Protein AF-K4L401-F1 (afdb_monomer_lite)

Sequence (152 aa):
MNEPAEIAVFLGKKGETTKFYGNGKIVVFEHDGIAWKRTREREFSLQEVHGQIGIRKKMDEIIAFLDSCKVFVGASLTDIPNHFLEKNKFSVWECDGSPDDFLDQVLFREKHSGKKNRYPRYIRKFGAGQVKIILEDKLRTLPERRKKGEED

Radius of gyration: 16.58 Å; chains: 1; bounding box: 47×54×30 Å

Structure (mmCIF, N/CA/C/O backbone):
data_AF-K4L401-F1
#
_entry.id   AF-K4L401-F1
#
loop_
_atom_site.group_PDB
_atom_site.id
_atom_site.type_symbol
_atom_site.label_atom_id
_atom_site.label_alt_id
_atom_site.label_comp_id
_atom_site.label_asym_id
_atom_site.label_entity_id
_atom_site.label_seq_id
_atom_site.pdbx_PDB_ins_code
_atom_site.Cartn_x
_atom_site.Cartn_y
_atom_site.Cartn_z
_atom_site.occupancy
_atom_site.B_iso_or_equiv
_atom_site.auth_seq_id
_atom_site.auth_comp_id
_atom_site.auth_asym_id
_atom_site.auth_atom_id
_atom_site.pdbx_PDB_model_num
ATOM 1 N N . MET A 1 1 ? -0.860 -24.721 -5.521 1.00 40.44 1 MET A N 1
ATOM 2 C CA . MET A 1 1 ? -1.467 -23.394 -5.743 1.00 40.44 1 MET A CA 1
ATOM 3 C C . MET A 1 1 ? -0.533 -22.377 -5.119 1.00 40.44 1 MET A C 1
ATOM 5 O O . MET A 1 1 ? -0.355 -22.437 -3.913 1.00 40.44 1 MET A O 1
ATOM 9 N N . ASN A 1 2 ? 0.134 -21.539 -5.916 1.00 51.97 2 ASN A N 1
ATOM 10 C CA . ASN A 1 2 ? 0.779 -20.346 -5.368 1.00 51.97 2 ASN A CA 1
ATOM 11 C C . ASN A 1 2 ? -0.333 -19.319 -5.160 1.00 51.97 2 ASN A C 1
ATOM 13 O O . ASN A 1 2 ? -1.052 -19.017 -6.107 1.00 51.97 2 ASN A O 1
ATOM 17 N N . GLU A 1 3 ? -0.508 -18.832 -3.938 1.00 60.28 3 GLU A N 1
ATOM 18 C CA . GLU A 1 3 ? -1.390 -17.695 -3.686 1.00 60.28 3 GLU A CA 1
ATOM 19 C C . GLU A 1 3 ? -0.804 -16.455 -4.392 1.00 60.28 3 GLU A C 1
ATOM 21 O O . GLU A 1 3 ? 0.412 -16.228 -4.286 1.00 60.28 3 GLU A O 1
ATOM 26 N N . PRO A 1 4 ? -1.614 -15.688 -5.151 1.00 67.00 4 PRO A N 1
ATOM 27 C CA . PRO A 1 4 ? -1.149 -14.454 -5.769 1.00 67.00 4 PRO A CA 1
ATOM 28 C C . PRO A 1 4 ? -0.688 -13.502 -4.668 1.00 67.00 4 PRO A C 1
ATOM 30 O O . PRO A 1 4 ? -1.358 -13.330 -3.648 1.00 67.00 4 PRO A O 1
ATOM 33 N N . ALA A 1 5 ? 0.495 -12.920 -4.844 1.00 86.44 5 ALA A N 1
ATOM 34 C CA . ALA A 1 5 ? 1.021 -11.987 -3.862 1.00 86.44 5 ALA A CA 1
ATOM 35 C C . ALA A 1 5 ? 0.626 -10.566 -4.247 1.00 86.44 5 ALA A C 1
ATOM 37 O O . ALA A 1 5 ? 1.033 -10.072 -5.298 1.00 86.44 5 ALA A O 1
ATOM 38 N N . GLU A 1 6 ? -0.143 -9.914 -3.382 1.00 91.81 6 GLU A N 1
ATOM 39 C CA . GLU A 1 6 ? -0.574 -8.533 -3.565 1.00 91.81 6 GLU A CA 1
ATOM 40 C C . GLU A 1 6 ? 0.249 -7.592 -2.681 1.00 91.81 6 GLU A C 1
ATOM 42 O O . GLU A 1 6 ? 0.431 -7.829 -1.483 1.00 91.81 6 GLU A O 1
ATOM 47 N N . ILE A 1 7 ? 0.733 -6.501 -3.275 1.00 92.44 7 ILE A N 1
ATOM 48 C CA . ILE A 1 7 ? 1.429 -5.422 -2.576 1.00 92.44 7 ILE A CA 1
ATOM 49 C C . ILE A 1 7 ? 0.804 -4.093 -2.977 1.00 92.44 7 ILE A C 1
ATOM 51 O O . ILE A 1 7 ? 0.808 -3.708 -4.145 1.00 92.44 7 ILE A O 1
ATOM 55 N N . ALA A 1 8 ? 0.293 -3.360 -1.995 1.00 92.38 8 ALA A N 1
ATOM 56 C CA . ALA A 1 8 ? -0.198 -2.010 -2.200 1.00 92.38 8 ALA A CA 1
ATOM 57 C C . ALA A 1 8 ? 0.918 -0.987 -2.026 1.00 92.38 8 ALA A C 1
ATOM 59 O O . ALA A 1 8 ? 1.658 -1.035 -1.049 1.00 92.38 8 ALA A O 1
ATOM 60 N N . VAL A 1 9 ? 1.011 -0.031 -2.945 1.00 91.75 9 VAL A N 1
ATOM 61 C CA . VAL A 1 9 ? 2.035 1.015 -2.937 1.00 91.75 9 VAL A CA 1
ATOM 62 C C . VAL A 1 9 ? 1.378 2.384 -3.049 1.00 91.75 9 VAL A C 1
ATOM 64 O O . VAL A 1 9 ? 0.568 2.617 -3.945 1.00 91.75 9 VAL A O 1
ATOM 67 N N . PHE A 1 10 ? 1.750 3.313 -2.170 1.00 90.56 10 PHE A N 1
ATOM 68 C CA . PHE A 1 10 ? 1.324 4.705 -2.257 1.00 90.56 10 PHE A CA 1
ATOM 69 C C . PHE A 1 10 ? 2.259 5.517 -3.158 1.00 90.56 10 PHE A C 1
ATOM 71 O O . PHE A 1 10 ? 3.395 5.823 -2.788 1.00 90.56 10 PHE A O 1
ATOM 78 N N . LEU A 1 11 ? 1.762 5.881 -4.339 1.00 90.25 11 LEU A N 1
ATOM 79 C CA . LEU A 1 11 ? 2.494 6.597 -5.378 1.00 90.25 11 LEU A CA 1
ATOM 80 C C . LEU A 1 11 ? 2.016 8.045 -5.493 1.00 90.25 11 LEU A C 1
ATOM 82 O O . LEU A 1 11 ? 0.820 8.324 -5.501 1.00 90.25 11 LEU A O 1
ATOM 86 N N . GLY A 1 12 ? 2.953 8.975 -5.637 1.00 87.94 12 GLY A N 1
ATOM 87 C CA . GLY A 1 12 ? 2.666 10.361 -5.989 1.00 87.94 12 GLY A CA 1
ATOM 88 C C . GLY A 1 12 ? 2.392 10.541 -7.484 1.00 87.94 12 GLY A C 1
ATOM 89 O O . GLY A 1 12 ? 2.404 9.596 -8.274 1.00 87.94 12 GLY A O 1
ATOM 90 N N . LYS A 1 13 ? 2.211 11.798 -7.905 1.00 81.69 13 LYS A N 1
ATOM 91 C CA . LYS A 1 13 ? 1.897 12.160 -9.304 1.00 81.69 13 LYS A CA 1
ATOM 92 C C . LYS A 1 13 ? 2.924 11.681 -10.338 1.00 81.69 13 LYS A C 1
ATOM 94 O O . LYS A 1 13 ? 2.574 11.499 -11.496 1.00 81.69 13 LYS A O 1
ATOM 99 N N . LYS A 1 14 ? 4.178 11.482 -9.930 1.00 81.56 14 LYS A N 1
ATOM 100 C CA . LYS A 1 14 ? 5.267 11.020 -10.802 1.00 81.56 14 LYS A CA 1
ATOM 101 C C . LYS A 1 14 ? 5.366 9.492 -10.919 1.00 81.56 14 LYS A C 1
ATOM 103 O O . LYS A 1 14 ? 6.233 8.998 -11.626 1.00 81.56 14 LYS A O 1
ATOM 108 N N . GLY A 1 15 ? 4.496 8.738 -10.239 1.00 82.75 15 GLY A N 1
ATOM 109 C CA . GLY A 1 15 ? 4.561 7.271 -10.220 1.00 82.75 15 GLY A CA 1
ATOM 110 C C . GLY A 1 15 ? 5.657 6.699 -9.312 1.00 82.75 15 GLY A C 1
ATOM 111 O O . GLY A 1 15 ? 5.889 5.495 -9.329 1.00 82.75 15 GLY A O 1
ATOM 112 N N . GLU A 1 16 ? 6.296 7.549 -8.512 1.00 85.81 16 GLU A N 1
ATOM 113 C CA . GLU A 1 16 ? 7.235 7.194 -7.445 1.00 85.81 16 GLU A CA 1
ATOM 114 C C . GLU A 1 16 ? 6.540 7.277 -6.080 1.00 85.81 16 GLU A C 1
ATOM 116 O O . GLU A 1 16 ? 5.552 8.002 -5.914 1.00 85.81 16 GLU A O 1
ATO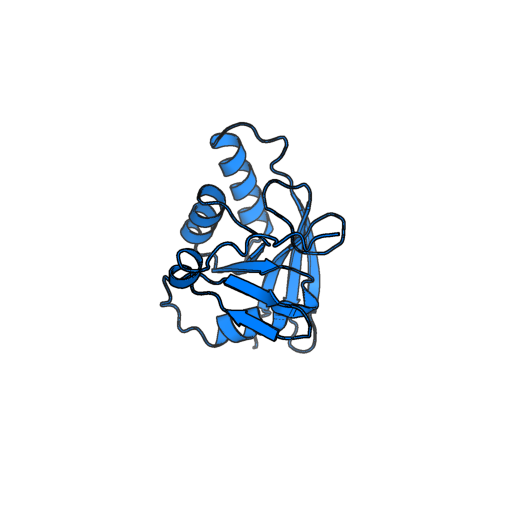M 121 N N . THR A 1 17 ? 7.039 6.538 -5.094 1.00 84.50 17 THR A N 1
ATOM 122 C CA . THR A 1 17 ? 6.534 6.593 -3.721 1.00 84.50 17 THR A CA 1
ATOM 123 C C . THR A 1 17 ? 6.621 8.010 -3.176 1.00 84.50 17 THR A C 1
ATOM 125 O O . THR A 1 17 ? 7.627 8.694 -3.353 1.00 84.50 17 THR A O 1
ATOM 128 N N . THR A 1 18 ? 5.584 8.456 -2.473 1.00 81.06 18 THR A N 1
ATOM 129 C CA . THR A 1 18 ? 5.563 9.804 -1.897 1.00 81.06 18 THR A CA 1
ATOM 130 C C . THR A 1 18 ? 5.172 9.796 -0.424 1.00 81.06 18 THR A C 1
ATOM 132 O O . THR A 1 18 ? 4.794 8.767 0.142 1.00 81.06 18 THR A O 1
ATOM 135 N N . LYS A 1 19 ? 5.308 10.957 0.222 1.00 74.94 19 LYS A N 1
ATOM 136 C CA . LYS A 1 19 ? 4.942 11.157 1.629 1.00 74.94 19 LYS A CA 1
ATOM 137 C C . LYS A 1 19 ? 3.435 11.008 1.801 1.00 74.94 19 LYS A C 1
ATOM 139 O O . LYS A 1 19 ? 2.686 11.567 1.007 1.00 74.94 19 LYS A O 1
ATOM 144 N N . PHE A 1 20 ? 2.991 10.361 2.877 1.00 72.00 20 PHE A N 1
ATOM 145 C CA . PHE A 1 20 ? 1.578 10.009 3.082 1.00 72.00 20 PHE A CA 1
ATOM 146 C C . PHE A 1 20 ? 0.595 11.199 3.157 1.00 72.00 20 PHE A C 1
ATOM 148 O O . PHE A 1 20 ? -0.581 11.045 2.849 1.00 72.00 20 PHE A O 1
ATOM 155 N N . TYR A 1 21 ? 1.067 12.400 3.518 1.00 71.06 21 TYR A N 1
ATOM 156 C CA . TYR A 1 21 ? 0.267 13.641 3.491 1.00 71.06 21 TYR A CA 1
ATOM 157 C C . TYR A 1 21 ? 0.242 14.345 2.125 1.00 71.06 21 TYR A C 1
ATOM 159 O O . TYR A 1 21 ? -0.340 15.419 1.990 1.00 71.06 21 TYR A O 1
ATOM 167 N N . GLY A 1 22 ? 0.910 13.790 1.116 1.00 70.19 22 GLY A N 1
ATOM 168 C CA . GLY A 1 22 ? 0.830 14.279 -0.254 1.00 70.19 22 GLY A CA 1
ATOM 169 C C . GLY A 1 22 ? -0.443 13.812 -0.958 1.00 70.19 22 GLY A C 1
ATOM 170 O O . GLY A 1 22 ? -1.132 12.899 -0.505 1.00 70.19 22 GLY A O 1
ATOM 171 N N . ASN A 1 23 ? -0.724 14.409 -2.115 1.00 81.12 23 ASN A N 1
ATOM 172 C CA . ASN A 1 23 ? -1.691 13.844 -3.050 1.00 81.12 23 ASN A CA 1
ATOM 173 C C . ASN A 1 23 ? -1.030 12.721 -3.839 1.00 81.12 23 ASN A C 1
ATOM 175 O O . ASN A 1 23 ? 0.026 12.912 -4.456 1.00 81.12 23 ASN A O 1
ATOM 179 N N . GLY A 1 24 ? -1.693 11.576 -3.865 1.00 87.31 24 GLY A N 1
ATOM 180 C CA . GLY A 1 24 ? -1.226 10.423 -4.600 1.00 87.31 24 GLY A CA 1
ATOM 181 C C . GLY A 1 24 ? -2.350 9.454 -4.902 1.00 87.31 24 GLY A C 1
ATOM 182 O O . GLY A 1 24 ? -3.537 9.777 -4.869 1.00 87.31 24 GLY A O 1
ATOM 183 N N . LYS A 1 25 ? -1.948 8.235 -5.207 1.00 91.44 25 LYS A N 1
ATOM 184 C CA . LYS A 1 25 ? -2.834 7.109 -5.419 1.00 91.44 25 LYS A CA 1
ATOM 185 C C . LYS A 1 25 ? -2.209 5.863 -4.836 1.00 91.44 25 LYS A C 1
ATOM 187 O O . LYS A 1 25 ? -0.993 5.693 -4.845 1.00 91.44 25 LYS A O 1
ATOM 192 N N . ILE A 1 26 ? -3.054 4.993 -4.324 1.00 91.44 26 ILE A N 1
ATOM 193 C CA . ILE A 1 26 ? -2.664 3.667 -3.884 1.00 91.44 26 ILE A CA 1
ATOM 194 C C . ILE A 1 26 ? -2.849 2.748 -5.078 1.00 91.44 26 ILE A C 1
ATOM 196 O O . ILE A 1 26 ? -3.935 2.686 -5.646 1.00 91.44 26 ILE A O 1
ATOM 200 N N . VAL A 1 27 ? -1.782 2.064 -5.467 1.00 93.38 27 VAL A N 1
ATOM 201 C CA . VAL A 1 27 ? -1.778 1.101 -6.567 1.00 93.38 27 VAL A CA 1
ATOM 202 C C . VAL A 1 27 ? -1.459 -0.268 -5.990 1.00 93.38 27 VAL A C 1
ATOM 204 O O . VAL A 1 27 ? -0.447 -0.433 -5.314 1.00 93.38 27 VAL A O 1
ATOM 207 N N . VAL A 1 28 ? -2.329 -1.239 -6.240 1.00 93.38 28 VAL A N 1
ATOM 208 C CA . VAL A 1 28 ? -2.130 -2.641 -5.881 1.00 93.38 28 VAL A CA 1
ATOM 209 C C . VAL A 1 28 ? -1.442 -3.335 -7.044 1.00 93.38 28 VAL A C 1
ATOM 211 O O . VAL A 1 28 ? -1.928 -3.324 -8.180 1.00 93.38 28 VAL A O 1
ATOM 214 N N . PHE A 1 29 ? -0.290 -3.913 -6.738 1.00 93.00 29 PHE A N 1
ATOM 215 C CA . PHE A 1 29 ? 0.480 -4.745 -7.636 1.00 93.00 29 PHE A CA 1
ATOM 216 C C . PHE A 1 29 ? 0.275 -6.203 -7.249 1.00 93.00 29 PHE A C 1
ATOM 218 O O . PHE A 1 29 ? 0.468 -6.571 -6.093 1.00 93.00 29 PHE A O 1
ATOM 225 N N . GLU A 1 30 ? -0.090 -7.027 -8.217 1.00 91.88 30 GLU A N 1
ATOM 226 C CA . GLU A 1 30 ? -0.218 -8.469 -8.066 1.00 91.88 30 GLU A CA 1
ATOM 227 C C . GLU A 1 30 ? 0.943 -9.157 -8.778 1.00 91.88 30 GLU A C 1
ATOM 229 O O . GLU A 1 30 ? 1.284 -8.814 -9.916 1.00 91.88 30 GLU A O 1
ATOM 234 N N . HIS A 1 31 ? 1.563 -10.119 -8.101 1.00 89.81 31 HIS A N 1
ATOM 235 C CA . HIS A 1 31 ? 2.593 -10.966 -8.677 1.00 89.81 31 HIS A CA 1
ATOM 236 C C . HIS A 1 31 ? 2.011 -12.328 -9.052 1.00 89.81 31 HIS A C 1
ATOM 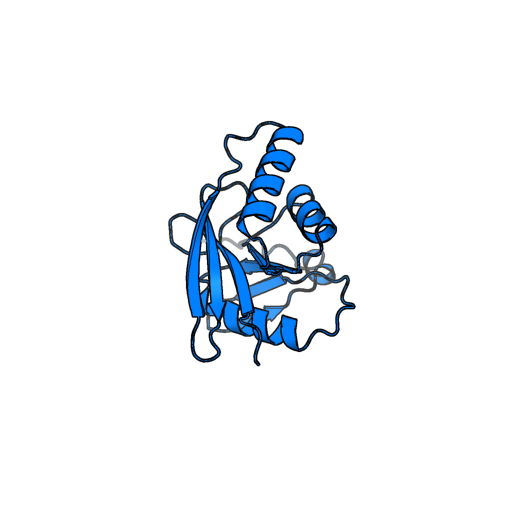238 O O . HIS A 1 31 ? 1.786 -13.180 -8.191 1.00 89.81 31 HIS A O 1
ATOM 244 N N . ASP A 1 32 ? 1.864 -12.555 -10.355 1.00 84.62 32 ASP A N 1
ATOM 245 C CA . ASP A 1 32 ? 1.352 -13.808 -10.937 1.00 84.62 32 ASP A CA 1
ATOM 246 C C . ASP A 1 32 ? 2.414 -14.935 -10.971 1.00 84.62 32 ASP A C 1
ATOM 248 O O . ASP A 1 32 ? 2.207 -16.020 -11.499 1.00 84.62 32 ASP A O 1
ATOM 252 N N . GLY A 1 33 ? 3.604 -14.685 -10.415 1.00 80.19 33 GLY A N 1
ATOM 253 C CA . GLY A 1 33 ? 4.727 -15.632 -10.407 1.00 80.19 33 GLY A CA 1
ATOM 254 C C . GLY A 1 33 ? 5.793 -15.346 -11.465 1.00 80.19 33 GLY A C 1
ATOM 255 O O . GLY A 1 33 ? 6.902 -15.852 -11.333 1.00 80.19 33 GLY A O 1
ATOM 256 N N . ILE A 1 34 ? 5.484 -14.502 -12.453 1.00 84.69 34 ILE A N 1
ATOM 257 C CA . ILE A 1 34 ? 6.402 -14.122 -13.540 1.00 84.69 34 ILE A CA 1
ATOM 258 C C . ILE A 1 34 ? 6.729 -12.625 -13.503 1.00 84.69 34 ILE A C 1
ATOM 260 O O . ILE A 1 34 ? 7.880 -12.240 -13.682 1.00 84.69 34 ILE A O 1
ATOM 264 N N . ALA A 1 35 ? 5.718 -11.778 -13.308 1.00 87.12 35 ALA A N 1
ATOM 265 C CA . ALA A 1 35 ? 5.869 -10.330 -13.322 1.00 87.12 35 ALA A CA 1
ATOM 266 C C . ALA A 1 35 ? 4.825 -9.658 -12.428 1.00 87.12 35 ALA A C 1
ATOM 268 O O . ALA A 1 35 ? 3.749 -10.211 -12.178 1.00 87.12 35 ALA A O 1
ATOM 269 N N . TRP A 1 36 ? 5.137 -8.435 -12.003 1.00 91.12 36 TRP A N 1
ATOM 270 C CA . TRP A 1 36 ? 4.206 -7.554 -11.310 1.00 91.12 36 TRP A CA 1
ATOM 271 C C . TRP A 1 36 ? 3.244 -6.896 -12.297 1.00 91.12 36 TRP A C 1
ATOM 273 O O . TRP A 1 36 ? 3.662 -6.317 -13.301 1.00 91.12 36 TRP A O 1
ATOM 283 N N . LYS A 1 37 ? 1.948 -6.942 -11.994 1.00 91.75 37 LYS A N 1
ATOM 284 C CA . LYS A 1 37 ? 0.899 -6.256 -12.757 1.00 91.75 37 LYS A CA 1
ATOM 285 C C . LYS A 1 37 ? 0.107 -5.344 -11.838 1.00 91.75 37 LYS A C 1
ATOM 287 O O . LYS A 1 37 ? -0.168 -5.692 -10.697 1.00 91.75 37 LYS A O 1
ATOM 292 N N . ARG A 1 38 ? -0.285 -4.173 -12.336 1.00 92.62 38 ARG A N 1
ATOM 293 C CA . ARG A 1 38 ? -1.202 -3.280 -11.617 1.00 92.62 38 ARG A CA 1
ATOM 294 C C . ARG A 1 38 ? -2.614 -3.824 -11.778 1.00 92.62 38 ARG A C 1
ATOM 296 O O . ARG A 1 38 ? -3.104 -3.886 -12.901 1.00 92.62 38 ARG A O 1
ATOM 303 N N . THR A 1 39 ? -3.242 -4.223 -10.681 1.00 91.56 39 THR A N 1
ATOM 304 C CA . THR A 1 39 ? -4.592 -4.809 -10.702 1.00 91.56 39 THR A CA 1
ATOM 305 C C . THR A 1 39 ? -5.648 -3.836 -10.211 1.00 91.56 39 THR A C 1
ATOM 307 O O . THR A 1 39 ? -6.773 -3.853 -10.707 1.00 91.56 39 THR A O 1
ATOM 310 N N . ARG A 1 40 ? -5.304 -2.967 -9.255 1.00 91.62 40 ARG A N 1
ATOM 311 C CA . ARG A 1 40 ? -6.230 -1.981 -8.684 1.00 91.62 40 ARG A CA 1
ATOM 312 C C . ARG A 1 40 ? -5.508 -0.669 -8.441 1.00 91.62 40 ARG A C 1
ATOM 314 O O . ARG A 1 40 ? -4.353 -0.662 -8.025 1.00 91.62 40 ARG A O 1
ATOM 321 N N . GLU A 1 41 ? -6.192 0.447 -8.633 1.00 92.94 41 GLU A N 1
ATOM 322 C CA . GLU A 1 41 ? -5.695 1.747 -8.197 1.00 92.94 41 GLU A CA 1
ATOM 323 C C . GLU A 1 41 ? -6.820 2.614 -7.644 1.00 92.94 41 GLU A C 1
ATOM 325 O O . GLU A 1 41 ? -7.967 2.515 -8.076 1.00 92.94 41 GLU A O 1
ATOM 330 N N . ARG A 1 42 ? -6.490 3.445 -6.656 1.00 90.81 42 ARG A N 1
ATOM 331 C CA . ARG A 1 42 ? -7.427 4.377 -6.034 1.00 90.81 42 ARG A CA 1
ATOM 332 C C . ARG A 1 42 ? -6.722 5.661 -5.648 1.00 90.81 42 ARG A C 1
ATOM 334 O O . ARG A 1 42 ? -5.677 5.632 -5.001 1.00 90.81 42 ARG A O 1
ATOM 341 N N . GLU A 1 43 ? -7.304 6.792 -6.018 1.00 89.00 43 GLU A N 1
ATOM 342 C CA . GLU A 1 43 ? -6.810 8.096 -5.586 1.00 89.00 43 GLU A CA 1
ATOM 343 C C . GLU A 1 43 ? -6.942 8.246 -4.069 1.00 89.00 43 GLU A C 1
ATOM 345 O O . GLU A 1 43 ? -7.961 7.890 -3.469 1.00 89.00 43 GLU A O 1
ATOM 350 N N . PHE A 1 44 ? -5.887 8.760 -3.441 1.00 84.69 44 PHE A N 1
ATOM 351 C CA . PHE A 1 44 ? -5.833 8.950 -2.001 1.00 84.69 44 PHE A CA 1
ATOM 352 C C . PHE A 1 44 ? -5.090 10.238 -1.660 1.00 84.69 44 PHE A C 1
ATOM 354 O O . PHE A 1 44 ? -3.966 10.481 -2.103 1.00 84.69 44 PHE A O 1
ATOM 361 N N . SER A 1 45 ? -5.726 11.062 -0.835 1.00 82.44 45 SER A N 1
ATOM 362 C CA . SER A 1 45 ? -5.117 12.253 -0.263 1.00 82.44 45 SER A CA 1
ATOM 363 C C . SER A 1 45 ? -5.594 12.449 1.167 1.00 82.44 45 SER A C 1
ATOM 365 O O . SER A 1 45 ? -6.770 12.249 1.485 1.00 82.44 45 SER A O 1
ATOM 367 N N . LEU A 1 46 ? -4.657 12.868 2.015 1.00 76.38 46 LEU A N 1
ATOM 368 C CA . LEU A 1 46 ? -4.924 13.353 3.363 1.00 76.38 46 LEU A CA 1
ATOM 369 C C . LEU A 1 46 ? -4.842 14.881 3.476 1.00 76.38 46 LEU A C 1
ATOM 371 O O . LEU A 1 46 ? -5.009 15.397 4.577 1.00 76.38 46 LEU A O 1
ATOM 375 N N . GLN A 1 47 ? -4.594 15.616 2.382 1.00 72.69 47 GLN A N 1
ATOM 376 C CA . GLN A 1 47 ? -4.443 17.077 2.447 1.00 72.69 47 GLN A CA 1
ATOM 377 C C . GLN A 1 47 ? -5.711 17.786 2.921 1.00 72.69 47 GLN A C 1
ATOM 379 O O . GLN A 1 47 ? -5.634 18.725 3.705 1.00 72.69 47 GLN A O 1
ATOM 384 N N . GLU A 1 48 ? -6.872 17.315 2.479 1.00 67.88 48 GLU A N 1
ATOM 385 C CA . GLU A 1 48 ? -8.172 17.925 2.793 1.00 67.88 48 GLU A CA 1
ATOM 386 C C . GLU A 1 48 ? -8.790 17.351 4.080 1.00 67.88 48 GLU A C 1
ATOM 388 O O . GLU A 1 48 ? -9.927 17.644 4.450 1.00 67.88 48 GLU A O 1
ATOM 393 N N . VAL A 1 49 ? -8.048 16.488 4.775 1.00 74.75 49 VAL A N 1
ATOM 394 C CA . VAL A 1 49 ? -8.548 15.718 5.906 1.00 74.75 49 VAL A CA 1
ATOM 395 C C .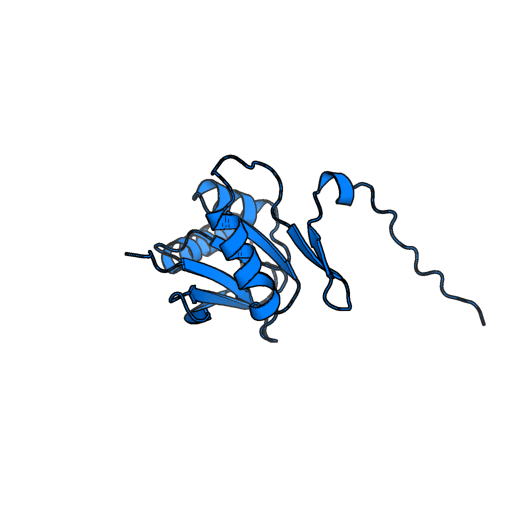 VAL A 1 49 ? -8.133 16.398 7.201 1.00 74.75 49 VAL A C 1
ATOM 397 O O . VAL A 1 49 ? -7.006 16.261 7.676 1.00 74.75 49 VAL A O 1
ATOM 400 N N . HIS A 1 50 ? -9.076 17.109 7.811 1.00 68.44 50 HIS A N 1
ATOM 401 C CA . HIS A 1 50 ? -8.847 17.779 9.084 1.00 68.44 50 HIS A CA 1
ATOM 402 C C . HIS A 1 50 ? -9.156 16.861 10.276 1.00 68.44 50 HIS A C 1
ATOM 404 O O . HIS A 1 50 ? -10.245 16.297 10.405 1.00 68.44 50 HIS A O 1
ATOM 410 N N . GLY A 1 51 ? -8.186 16.748 11.186 1.00 71.19 51 GLY A N 1
ATOM 411 C CA . GLY A 1 51 ? -8.336 16.050 12.462 1.00 71.19 51 GLY A CA 1
ATOM 412 C C . GLY A 1 51 ? -8.248 14.520 12.388 1.00 71.19 51 GLY A C 1
ATOM 413 O O . GLY A 1 51 ? -8.337 13.886 11.337 1.00 71.19 51 GLY A O 1
ATOM 414 N N . GLN A 1 52 ? -8.082 13.899 13.558 1.00 71.50 52 GLN A N 1
ATOM 415 C CA . GLN A 1 52 ? -7.839 12.454 13.673 1.00 71.50 52 GLN A CA 1
ATOM 416 C C . GLN A 1 52 ? -9.017 11.593 13.188 1.00 71.50 52 GLN A C 1
ATOM 418 O O . GLN A 1 52 ? -8.812 10.474 12.723 1.00 71.50 52 GLN A O 1
ATOM 423 N N . ILE A 1 53 ? -10.249 12.102 13.284 1.00 80.12 53 ILE A N 1
ATOM 424 C CA . ILE A 1 53 ? -11.459 11.383 12.854 1.00 80.12 53 ILE A CA 1
ATOM 425 C C . ILE A 1 53 ? -11.474 11.227 11.331 1.00 80.12 53 ILE A C 1
ATOM 427 O O . ILE A 1 53 ? -11.759 10.139 10.830 1.00 80.12 53 ILE A O 1
ATOM 431 N N . GLY A 1 54 ? -11.124 12.288 10.599 1.00 82.81 54 GLY A N 1
ATOM 432 C CA . GLY A 1 54 ? -11.039 12.246 9.143 1.00 82.81 54 GLY A CA 1
ATOM 433 C C . GLY A 1 54 ? -9.974 11.257 8.670 1.00 82.81 54 GLY A C 1
ATOM 434 O O . GLY A 1 54 ? -10.238 10.457 7.775 1.00 82.81 54 GLY A O 1
ATOM 435 N N . ILE A 1 55 ? -8.809 11.248 9.332 1.00 81.75 55 ILE A N 1
ATOM 436 C CA . ILE A 1 55 ? -7.721 10.312 9.015 1.00 81.75 55 ILE A CA 1
ATOM 437 C C . ILE A 1 55 ? -8.203 8.873 9.203 1.00 81.75 55 ILE A C 1
ATOM 439 O O . ILE A 1 55 ? -8.048 8.058 8.302 1.00 81.75 55 ILE A O 1
ATOM 443 N N . ARG A 1 56 ? -8.852 8.558 10.332 1.00 82.19 56 ARG A N 1
ATOM 444 C CA . ARG A 1 56 ? -9.379 7.208 10.594 1.00 82.19 56 ARG A CA 1
ATOM 445 C C . ARG A 1 56 ? -10.399 6.764 9.546 1.00 82.19 56 ARG A C 1
ATOM 447 O O . ARG A 1 56 ? -10.297 5.638 9.078 1.00 82.19 56 ARG A O 1
ATOM 454 N N . LYS A 1 57 ? -11.331 7.639 9.144 1.00 85.69 57 LYS A N 1
ATOM 455 C CA . LYS A 1 57 ? -12.288 7.334 8.064 1.00 85.69 57 LYS A CA 1
ATOM 456 C C . LYS A 1 57 ? -11.573 7.023 6.754 1.00 85.69 57 LYS A C 1
ATOM 458 O O . LYS A 1 57 ? -11.880 6.027 6.114 1.00 85.69 57 LYS A O 1
ATOM 463 N N . LYS A 1 58 ? -10.589 7.842 6.383 1.00 86.06 58 LYS A N 1
ATOM 464 C CA . LYS A 1 58 ? -9.797 7.624 5.171 1.00 86.06 58 LYS A CA 1
ATOM 465 C C . LYS A 1 58 ? -9.016 6.318 5.216 1.00 86.06 58 LYS A C 1
ATOM 467 O O . LYS A 1 58 ? -8.957 5.621 4.212 1.00 86.06 58 LYS A O 1
ATOM 472 N N . MET A 1 59 ? -8.463 5.961 6.370 1.00 85.69 59 MET A N 1
ATOM 473 C CA . MET A 1 59 ? -7.794 4.674 6.536 1.00 85.69 59 MET A CA 1
ATOM 474 C C . MET A 1 59 ? -8.767 3.496 6.419 1.00 85.69 59 MET A C 1
ATOM 476 O O . MET A 1 59 ? -8.413 2.497 5.805 1.00 85.69 59 MET A O 1
ATOM 480 N N . ASP A 1 60 ? -9.986 3.614 6.949 1.00 87.31 60 ASP A N 1
ATOM 481 C CA . ASP A 1 60 ? -11.032 2.592 6.811 1.00 87.31 60 ASP A CA 1
ATOM 482 C C . ASP A 1 60 ? -11.390 2.349 5.335 1.00 87.31 60 ASP A C 1
ATOM 484 O O . ASP A 1 60 ? -11.391 1.210 4.869 1.00 87.31 60 ASP A O 1
ATOM 488 N N . GLU A 1 61 ? -11.543 3.429 4.555 1.00 88.75 61 GLU A N 1
ATOM 489 C CA . GLU A 1 61 ? -11.756 3.339 3.106 1.00 88.75 61 GLU A CA 1
ATOM 490 C C . GLU A 1 61 ? -10.621 2.600 2.384 1.00 88.75 61 GLU A C 1
ATOM 492 O O . GLU A 1 61 ? -10.869 1.870 1.420 1.00 88.75 61 GLU A O 1
ATOM 497 N N . ILE A 1 62 ? -9.374 2.801 2.822 1.00 87.88 62 ILE A N 1
ATOM 498 C CA . ILE A 1 62 ? -8.215 2.124 2.240 1.00 87.88 62 ILE A CA 1
ATOM 499 C C . ILE A 1 62 ? -8.186 0.657 2.624 1.00 87.88 62 ILE A C 1
ATOM 501 O O . ILE A 1 62 ? -7.982 -0.176 1.751 1.00 87.88 62 ILE A O 1
ATOM 505 N N . ILE A 1 63 ? -8.445 0.316 3.880 1.00 87.44 63 ILE A N 1
ATOM 506 C CA . ILE A 1 63 ? -8.493 -1.085 4.304 1.00 87.44 63 ILE A CA 1
ATOM 507 C C . ILE A 1 63 ? -9.575 -1.843 3.536 1.00 87.44 63 ILE A C 1
ATOM 509 O O . ILE A 1 63 ? -9.311 -2.939 3.047 1.00 87.44 63 ILE A O 1
ATOM 513 N N . ALA A 1 64 ? -10.752 -1.238 3.364 1.00 87.81 64 ALA A N 1
ATOM 514 C CA . ALA A 1 64 ? -11.824 -1.816 2.564 1.00 87.81 64 ALA A CA 1
ATOM 515 C C . ALA A 1 64 ? -11.426 -1.985 1.085 1.00 87.81 64 ALA A C 1
ATOM 517 O O . ALA A 1 64 ? -11.766 -2.988 0.468 1.00 87.81 64 ALA A O 1
ATOM 518 N N . PHE A 1 65 ? -10.679 -1.033 0.515 1.00 89.31 65 PHE A N 1
ATOM 519 C CA . PHE A 1 65 ? -10.179 -1.120 -0.863 1.00 89.31 65 PHE A CA 1
ATOM 520 C C . PHE A 1 65 ? -9.103 -2.201 -1.052 1.00 89.31 65 PHE A C 1
ATOM 522 O O . PHE A 1 65 ? -9.067 -2.865 -2.090 1.00 89.31 65 PHE A O 1
ATOM 529 N N . LEU A 1 66 ? -8.219 -2.358 -0.065 1.00 86.81 66 LEU A N 1
ATOM 530 C CA . LEU A 1 66 ? -7.134 -3.336 -0.095 1.00 86.81 66 LEU A CA 1
ATOM 531 C C . LEU A 1 66 ? -7.639 -4.770 0.050 1.00 86.81 66 LEU A C 1
ATOM 533 O O . LEU A 1 66 ? -6.992 -5.676 -0.465 1.00 86.81 66 LEU A O 1
ATOM 537 N N . ASP A 1 67 ? -8.796 -4.962 0.687 1.00 85.44 67 ASP A N 1
ATOM 538 C CA . ASP A 1 67 ? -9.472 -6.253 0.810 1.00 85.44 67 ASP A CA 1
ATOM 539 C C . ASP A 1 67 ? -8.525 -7.338 1.381 1.00 85.44 67 ASP A C 1
ATOM 541 O O . ASP A 1 67 ? -8.157 -7.324 2.568 1.00 85.44 67 ASP A O 1
ATOM 545 N N . SER A 1 68 ? -8.098 -8.267 0.528 1.00 82.69 68 SER A N 1
ATOM 546 C CA . SER A 1 68 ? -7.239 -9.400 0.859 1.00 82.69 68 SER A CA 1
ATOM 547 C C . SER A 1 68 ? -5.750 -9.042 0.908 1.00 82.69 68 SER A C 1
ATOM 549 O O . SER A 1 68 ? -4.982 -9.740 1.574 1.00 82.69 68 SER A O 1
ATOM 551 N N . CYS A 1 69 ? -5.341 -7.918 0.313 1.00 88.31 69 CYS A N 1
ATOM 552 C CA . CYS A 1 69 ? -3.967 -7.435 0.361 1.00 88.31 69 CYS A CA 1
ATOM 553 C C . CYS A 1 69 ? -3.578 -7.083 1.804 1.00 88.31 69 CYS A C 1
ATOM 555 O O . CYS A 1 69 ? -4.276 -6.332 2.487 1.00 88.31 69 CYS A O 1
ATOM 557 N N . LYS A 1 70 ? -2.457 -7.634 2.287 1.00 85.75 70 LYS A N 1
ATOM 558 C CA . LYS A 1 70 ? -1.930 -7.398 3.646 1.00 85.75 70 LYS A CA 1
ATOM 559 C C . LYS A 1 70 ? -0.592 -6.674 3.662 1.00 85.75 70 LYS A C 1
ATOM 561 O O . LYS A 1 70 ? -0.040 -6.482 4.738 1.00 85.75 70 LYS A O 1
ATOM 566 N N . VAL A 1 71 ? -0.067 -6.254 2.515 1.00 88.88 71 VAL A N 1
ATOM 567 C CA . VAL A 1 71 ? 1.234 -5.580 2.421 1.00 88.88 71 VAL A CA 1
ATOM 568 C C . VAL A 1 71 ? 1.027 -4.164 1.902 1.00 88.88 71 VAL A C 1
ATOM 570 O O . VAL A 1 71 ? 0.422 -3.972 0.850 1.00 88.88 71 VAL A O 1
ATOM 573 N N . PHE A 1 72 ? 1.528 -3.171 2.635 1.00 88.69 72 PHE A N 1
ATOM 574 C CA . PHE A 1 72 ? 1.406 -1.760 2.278 1.00 88.69 72 PHE A CA 1
ATOM 575 C C . PHE A 1 72 ? 2.774 -1.081 2.258 1.00 88.69 72 PHE A C 1
ATOM 577 O O . PHE A 1 72 ? 3.532 -1.195 3.218 1.00 88.69 72 PHE A O 1
ATOM 584 N N . VAL A 1 73 ? 3.070 -0.347 1.188 1.00 88.50 73 VAL A N 1
ATOM 585 C CA . VAL A 1 73 ? 4.343 0.336 0.959 1.00 88.50 73 VAL A CA 1
ATOM 586 C C . VAL A 1 73 ? 4.122 1.835 0.754 1.00 88.50 73 VAL A C 1
ATOM 588 O O . VAL A 1 73 ? 3.290 2.239 -0.057 1.00 88.50 73 VAL A O 1
ATOM 591 N N . GLY A 1 74 ? 4.892 2.682 1.435 1.00 85.56 74 GLY A N 1
ATOM 592 C CA . GLY A 1 74 ? 4.903 4.135 1.210 1.00 85.56 74 GLY A CA 1
ATOM 593 C C . GLY A 1 74 ? 6.286 4.744 1.442 1.00 85.56 74 GLY A C 1
ATOM 594 O O . GLY A 1 74 ? 7.148 4.076 1.988 1.00 85.56 74 GLY A O 1
ATOM 595 N N . ALA A 1 75 ? 6.526 6.002 1.054 1.00 81.25 75 ALA A N 1
ATOM 596 C CA . ALA A 1 75 ? 7.851 6.615 1.266 1.00 81.25 75 ALA A CA 1
ATOM 597 C C . ALA A 1 75 ? 8.110 7.002 2.725 1.00 81.25 75 ALA A C 1
ATOM 599 O O . ALA A 1 75 ? 9.241 6.955 3.204 1.00 81.25 75 ALA A O 1
ATOM 600 N N . SER A 1 76 ? 7.060 7.443 3.417 1.00 73.62 76 SER A N 1
ATOM 601 C CA . SER A 1 76 ? 7.115 7.767 4.837 1.00 73.62 76 SER A CA 1
ATOM 602 C C . SER A 1 76 ? 5.706 7.743 5.409 1.00 73.62 76 SER A C 1
ATOM 604 O O . SER A 1 76 ? 4.842 8.511 4.960 1.00 73.62 76 SER A O 1
ATOM 606 N N . LEU A 1 77 ? 5.479 6.840 6.359 1.00 71.81 77 LEU A N 1
ATOM 607 C CA . LEU A 1 77 ? 4.208 6.685 7.060 1.00 71.81 77 LEU A CA 1
ATOM 608 C C . LEU A 1 77 ? 4.367 7.247 8.469 1.00 71.81 77 LEU A C 1
ATOM 610 O O . LEU A 1 77 ? 5.245 6.839 9.216 1.00 71.81 77 LEU A O 1
ATOM 614 N N . THR A 1 78 ? 3.530 8.216 8.833 1.00 69.50 78 THR A N 1
ATOM 615 C CA . THR A 1 78 ? 3.547 8.779 10.188 1.00 69.50 78 THR A CA 1
ATOM 616 C C . THR A 1 78 ? 2.874 7.840 11.191 1.00 69.50 78 THR A C 1
ATOM 618 O O . THR A 1 78 ? 2.149 6.919 10.804 1.00 69.50 78 THR A O 1
ATOM 621 N N . ASP A 1 79 ? 3.084 8.085 12.489 1.00 68.69 79 ASP A N 1
ATOM 622 C CA . ASP A 1 79 ? 2.637 7.216 13.588 1.00 68.69 79 ASP A CA 1
ATOM 623 C C . ASP A 1 79 ? 1.168 6.776 13.504 1.00 68.69 79 ASP A C 1
ATOM 625 O O . ASP A 1 79 ? 0.863 5.606 13.720 1.00 68.69 79 ASP A O 1
ATOM 629 N N . ILE A 1 80 ? 0.237 7.680 13.170 1.00 76.38 80 ILE A N 1
ATOM 630 C CA . ILE A 1 80 ? -1.202 7.358 13.152 1.00 76.38 80 ILE A CA 1
ATOM 631 C C . ILE A 1 80 ? -1.555 6.378 12.010 1.00 76.38 80 ILE A C 1
ATOM 633 O O . ILE A 1 80 ? -2.136 5.330 12.307 1.00 76.38 80 ILE A O 1
ATOM 637 N N . PRO A 1 81 ? -1.236 6.662 10.727 1.00 76.44 81 PRO A N 1
ATOM 638 C CA . PRO A 1 81 ? -1.413 5.709 9.631 1.00 76.44 81 PRO A CA 1
ATOM 639 C C . PRO A 1 81 ? -0.727 4.368 9.868 1.00 76.44 81 PRO A C 1
ATOM 641 O O . PRO A 1 81 ? -1.350 3.327 9.660 1.00 76.44 81 PRO A O 1
ATOM 644 N N . ASN A 1 82 ? 0.529 4.397 10.325 1.00 76.50 82 ASN A N 1
ATOM 645 C CA . ASN A 1 82 ? 1.302 3.187 10.565 1.00 76.50 82 ASN A CA 1
ATOM 646 C C . ASN A 1 82 ? 0.623 2.317 11.633 1.00 76.50 82 ASN A C 1
ATOM 648 O O . ASN A 1 82 ? 0.275 1.167 11.369 1.00 76.50 82 ASN A O 1
ATOM 652 N N . HIS A 1 83 ? 0.290 2.904 12.785 1.00 78.44 83 HIS A N 1
ATOM 653 C CA . HIS A 1 83 ? -0.397 2.195 13.861 1.00 78.44 83 HIS A CA 1
ATOM 654 C C . HIS A 1 83 ? -1.753 1.625 13.418 1.00 78.44 83 HIS A C 1
ATOM 656 O O . HIS A 1 83 ? -2.151 0.539 13.842 1.00 78.44 83 HIS A O 1
ATOM 662 N N . PHE A 1 84 ? -2.483 2.337 12.554 1.00 82.06 84 PHE A N 1
ATOM 663 C CA . PHE A 1 84 ? -3.772 1.871 12.052 1.00 82.06 84 PHE A CA 1
ATOM 664 C C . PHE A 1 84 ? -3.628 0.666 11.113 1.00 82.06 84 PHE A C 1
ATOM 666 O O . PHE A 1 84 ? -4.396 -0.290 11.227 1.00 82.06 84 PHE A O 1
ATOM 673 N N . LEU A 1 85 ? -2.634 0.679 10.223 1.00 83.31 85 LEU A N 1
ATOM 674 C CA . LEU A 1 85 ? -2.313 -0.449 9.345 1.00 83.31 85 LEU A CA 1
ATOM 675 C C . LEU A 1 85 ? -1.837 -1.660 10.159 1.00 83.31 85 LEU A C 1
ATOM 677 O O . LEU A 1 85 ? -2.368 -2.761 9.997 1.00 83.31 85 LEU A O 1
ATOM 681 N N . GLU A 1 86 ? -0.918 -1.454 11.102 1.00 80.38 86 GLU A N 1
ATOM 682 C CA . GLU A 1 86 ? -0.413 -2.514 11.980 1.00 80.38 86 GLU A CA 1
ATOM 683 C C . GLU A 1 86 ? -1.527 -3.147 12.822 1.00 80.38 86 GLU A C 1
ATOM 685 O O . GLU A 1 86 ? -1.629 -4.374 12.907 1.00 80.38 86 GLU A O 1
ATOM 690 N N . LYS A 1 87 ? -2.429 -2.330 13.386 1.00 82.75 87 LYS A N 1
ATOM 691 C CA . LYS A 1 87 ? -3.602 -2.815 14.129 1.00 82.75 87 LYS A CA 1
ATOM 692 C C . LYS A 1 87 ? -4.492 -3.723 13.275 1.00 82.75 87 LYS A C 1
ATOM 694 O O . LYS A 1 87 ? -5.073 -4.675 13.793 1.00 82.75 87 LYS A O 1
ATOM 699 N N . ASN A 1 88 ? -4.569 -3.460 11.974 1.00 82.12 88 ASN A N 1
ATOM 700 C CA . ASN A 1 88 ? -5.318 -4.266 11.012 1.00 82.12 88 ASN A CA 1
ATOM 701 C C . A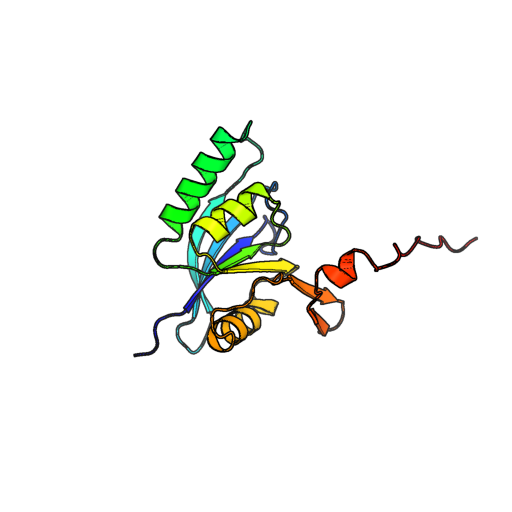SN A 1 88 ? -4.482 -5.396 10.382 1.00 82.12 88 ASN A C 1
ATOM 703 O O . ASN A 1 88 ? -4.894 -5.993 9.388 1.00 82.12 88 ASN A O 1
ATOM 707 N N . LYS A 1 89 ? -3.341 -5.737 11.000 1.00 82.19 89 LYS A N 1
ATOM 708 C CA . LYS A 1 89 ? -2.431 -6.826 10.611 1.00 82.19 89 LYS A CA 1
ATOM 709 C C . LYS A 1 89 ? -1.777 -6.640 9.239 1.00 82.19 89 LYS A C 1
ATOM 711 O O . LYS A 1 89 ? -1.427 -7.631 8.599 1.00 82.19 89 LYS A O 1
ATOM 716 N N . PHE A 1 90 ? -1.599 -5.399 8.795 1.00 84.25 90 PHE A N 1
ATOM 717 C CA . PHE A 1 90 ? -0.833 -5.117 7.587 1.00 84.25 90 PHE A CA 1
ATOM 718 C C . PHE A 1 90 ? 0.672 -5.145 7.869 1.00 84.25 90 PHE A C 1
ATOM 720 O O . PHE A 1 90 ? 1.153 -4.638 8.884 1.00 84.25 90 PHE A O 1
ATOM 727 N N . SER A 1 91 ? 1.422 -5.705 6.928 1.00 84.62 91 SER A N 1
ATOM 728 C CA . SER A 1 91 ? 2.862 -5.545 6.802 1.00 84.62 91 SER A CA 1
ATOM 729 C C . SER A 1 91 ? 3.157 -4.198 6.156 1.00 84.62 91 SER A C 1
ATOM 731 O O . SER A 1 91 ? 3.002 -4.029 4.947 1.00 84.62 91 SER A O 1
ATOM 733 N N . VAL A 1 92 ? 3.573 -3.241 6.977 1.00 83.56 92 VAL A N 1
ATOM 734 C CA . VAL A 1 92 ? 3.942 -1.901 6.526 1.00 83.56 92 VAL A CA 1
ATOM 735 C C . VAL A 1 92 ? 5.420 -1.861 6.146 1.00 83.56 92 VAL A C 1
ATOM 737 O O . VAL A 1 92 ? 6.270 -2.318 6.913 1.00 83.56 92 VAL A O 1
ATOM 740 N N . TRP A 1 93 ? 5.710 -1.317 4.967 1.00 85.12 93 TRP A N 1
ATOM 741 C CA . TRP A 1 93 ? 7.045 -1.114 4.422 1.00 85.12 93 TRP A CA 1
ATOM 742 C C . TRP A 1 93 ? 7.236 0.347 4.042 1.00 85.12 93 TRP A C 1
ATOM 744 O O . TRP A 1 93 ? 6.366 0.977 3.438 1.00 85.12 93 TRP A O 1
ATOM 754 N N . GLU A 1 94 ? 8.411 0.871 4.345 1.00 83.75 94 GLU A N 1
ATOM 755 C CA . GLU A 1 94 ? 8.785 2.215 3.941 1.00 83.75 94 GLU A CA 1
ATOM 756 C C . GLU A 1 94 ? 9.839 2.128 2.843 1.00 83.75 94 GLU A C 1
ATOM 758 O O . GLU A 1 94 ? 10.959 1.691 3.100 1.00 83.75 94 GLU A O 1
ATOM 763 N N . CYS A 1 95 ? 9.463 2.472 1.612 1.00 84.25 95 CYS A N 1
ATOM 764 C CA . CYS A 1 95 ? 10.325 2.406 0.434 1.00 84.25 95 CYS A CA 1
ATOM 765 C C . CYS A 1 95 ? 10.317 3.739 -0.307 1.00 84.25 95 CYS A C 1
ATOM 767 O O . CYS A 1 95 ? 9.250 4.304 -0.527 1.00 84.25 95 CYS A O 1
ATOM 769 N N . ASP A 1 96 ? 11.493 4.211 -0.718 1.00 83.62 96 ASP A N 1
ATOM 770 C CA . ASP A 1 96 ? 11.657 5.439 -1.502 1.00 83.62 96 ASP A CA 1
ATOM 771 C C . ASP A 1 96 ? 12.075 5.106 -2.945 1.00 83.62 96 ASP A C 1
ATOM 773 O O . ASP A 1 96 ? 13.058 4.392 -3.155 1.00 83.62 96 ASP A O 1
ATOM 777 N N . GLY A 1 97 ? 11.333 5.617 -3.931 1.00 85.62 97 GLY A N 1
ATOM 778 C CA . GLY A 1 97 ? 11.593 5.446 -5.361 1.00 85.62 97 GLY A CA 1
ATOM 779 C C . GLY A 1 97 ? 10.444 4.783 -6.129 1.00 85.62 97 GLY A C 1
ATOM 780 O O . GLY A 1 97 ? 9.270 4.924 -5.788 1.00 85.62 97 GLY A O 1
ATOM 781 N N . SER A 1 98 ? 10.775 4.081 -7.212 1.00 87.56 98 SER A N 1
ATOM 782 C CA . SER A 1 98 ? 9.796 3.418 -8.086 1.00 87.56 98 SER A CA 1
ATOM 783 C C . SER A 1 98 ? 9.454 2.004 -7.597 1.00 87.56 98 SER A C 1
ATOM 785 O O . SER A 1 98 ? 10.359 1.297 -7.157 1.00 87.56 98 SER A O 1
ATOM 787 N N . PRO A 1 99 ? 8.194 1.547 -7.738 1.00 88.44 99 PRO A N 1
ATOM 788 C CA . PRO A 1 99 ? 7.758 0.222 -7.285 1.00 88.44 99 PRO A CA 1
ATOM 789 C C . PRO A 1 99 ? 8.575 -0.939 -7.868 1.00 88.44 99 PRO A C 1
ATOM 791 O O . PRO A 1 99 ? 8.934 -1.852 -7.129 1.00 88.44 99 PRO A O 1
ATOM 794 N N . ASP A 1 100 ? 8.961 -0.871 -9.142 1.00 86.44 100 ASP A N 1
ATOM 795 C CA . ASP A 1 100 ? 9.831 -1.867 -9.788 1.00 86.44 100 ASP A CA 1
ATOM 796 C C . ASP A 1 100 ? 11.161 -2.123 -9.055 1.00 86.44 100 ASP A C 1
ATOM 798 O O . ASP A 1 100 ? 11.729 -3.202 -9.177 1.00 86.44 100 ASP A O 1
ATOM 802 N N . ASP A 1 101 ? 11.664 -1.162 -8.275 1.00 85.19 101 ASP A N 1
ATOM 803 C CA . ASP A 1 101 ? 12.948 -1.296 -7.579 1.00 85.19 101 ASP A CA 1
ATOM 804 C C . ASP A 1 101 ? 12.858 -2.140 -6.295 1.00 85.19 101 ASP A C 1
ATOM 806 O O . ASP A 1 101 ? 13.818 -2.806 -5.898 1.00 85.19 101 ASP A O 1
ATOM 810 N N . PHE A 1 102 ? 11.703 -2.113 -5.625 1.00 85.12 102 PHE A N 1
ATOM 811 C CA . PHE A 1 102 ? 11.548 -2.685 -4.286 1.00 85.12 102 PHE A CA 1
ATOM 812 C C . PHE A 1 102 ? 10.492 -3.786 -4.181 1.00 85.12 102 PHE A C 1
ATOM 814 O O . PHE A 1 102 ? 10.548 -4.554 -3.222 1.00 85.12 102 PHE A O 1
ATOM 821 N N . LEU A 1 103 ? 9.554 -3.906 -5.129 1.00 88.31 103 LEU A N 1
ATOM 822 C CA . LEU A 1 103 ? 8.464 -4.889 -5.061 1.00 88.31 103 LEU A CA 1
ATOM 823 C C . LEU A 1 103 ? 8.978 -6.326 -4.870 1.00 88.31 103 LEU A C 1
ATOM 825 O O . LEU A 1 103 ? 8.489 -7.047 -4.000 1.00 88.31 103 LEU A O 1
ATOM 829 N N . ASP A 1 104 ? 10.011 -6.716 -5.620 1.00 87.94 104 ASP A N 1
ATOM 830 C CA . ASP A 1 104 ? 10.597 -8.057 -5.531 1.00 87.94 104 ASP A CA 1
ATOM 831 C C . ASP A 1 104 ? 11.248 -8.316 -4.163 1.00 87.94 104 ASP A C 1
ATOM 833 O O . ASP A 1 104 ? 11.015 -9.342 -3.523 1.00 87.94 104 ASP A O 1
ATOM 837 N N . GLN A 1 105 ? 11.976 -7.326 -3.638 1.00 84.88 105 GLN A N 1
ATOM 838 C CA . GLN A 1 105 ? 12.597 -7.408 -2.314 1.00 84.88 105 GLN A CA 1
ATOM 839 C C . GLN A 1 105 ? 11.566 -7.489 -1.187 1.00 84.88 105 GLN A C 1
ATOM 841 O O . GLN A 1 105 ? 11.764 -8.243 -0.229 1.00 84.88 105 GLN A O 1
ATOM 846 N N . VAL A 1 106 ? 10.477 -6.720 -1.280 1.00 87.00 106 VAL A N 1
ATOM 847 C CA . VAL A 1 106 ? 9.376 -6.767 -0.311 1.00 87.00 106 VAL A CA 1
ATOM 848 C C . VAL A 1 106 ? 8.737 -8.152 -0.330 1.00 87.00 106 VAL A C 1
ATOM 850 O O . VAL A 1 106 ? 8.604 -8.772 0.725 1.00 87.00 106 VAL A O 1
ATOM 853 N N . LEU A 1 107 ? 8.426 -8.690 -1.512 1.00 86.75 107 LEU A N 1
ATOM 854 C CA . LEU A 1 107 ? 7.857 -10.030 -1.650 1.00 86.75 107 LEU A CA 1
ATOM 855 C C . LEU A 1 107 ? 8.790 -11.117 -1.111 1.00 86.75 107 LEU A C 1
ATOM 857 O O . LEU A 1 107 ? 8.358 -11.991 -0.356 1.00 86.75 107 LEU A O 1
ATOM 861 N N . PHE A 1 108 ? 10.073 -11.059 -1.473 1.00 84.69 108 PHE A N 1
ATOM 862 C CA . PHE A 1 108 ? 11.085 -11.979 -0.971 1.00 84.69 108 PHE A CA 1
ATOM 863 C C . PHE A 1 108 ? 11.109 -11.967 0.560 1.00 84.69 108 PHE A C 1
ATOM 865 O O . PHE A 1 108 ? 11.087 -13.021 1.195 1.00 84.69 108 PHE A O 1
ATOM 872 N N . ARG A 1 109 ? 11.077 -10.780 1.170 1.00 82.12 109 ARG A N 1
ATOM 873 C CA . ARG A 1 109 ? 11.089 -10.620 2.626 1.00 82.12 109 ARG A CA 1
ATOM 874 C C . ARG A 1 109 ? 9.802 -11.072 3.295 1.00 82.12 109 ARG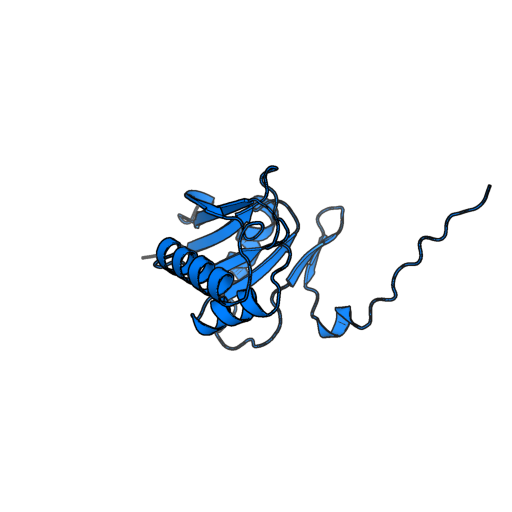 A C 1
ATOM 876 O O . ARG A 1 109 ? 9.902 -11.673 4.357 1.00 82.12 109 ARG A O 1
ATOM 883 N N . GLU A 1 110 ? 8.634 -10.826 2.715 1.00 83.44 110 GLU A N 1
ATOM 884 C CA . GLU A 1 110 ? 7.362 -11.315 3.262 1.00 83.44 110 GLU A CA 1
ATOM 885 C C . GLU A 1 110 ? 7.285 -12.848 3.222 1.00 83.44 110 GLU A C 1
ATOM 887 O O . GLU A 1 110 ? 6.792 -13.459 4.166 1.00 83.44 110 GLU A O 1
ATOM 892 N N . LYS A 1 111 ? 7.856 -13.487 2.192 1.00 79.69 111 LYS A N 1
ATOM 893 C CA . LYS A 1 111 ? 7.947 -14.955 2.112 1.00 79.69 111 LYS A CA 1
ATOM 894 C C . LYS A 1 111 ? 8.946 -15.557 3.104 1.00 79.69 111 LYS A C 1
ATOM 896 O O . LYS A 1 111 ? 8.697 -16.635 3.634 1.00 79.69 111 LYS A O 1
ATOM 901 N N . HIS A 1 112 ? 10.067 -14.877 3.354 1.00 73.38 112 HIS A N 1
ATOM 902 C CA . HIS A 1 112 ? 11.158 -15.395 4.194 1.00 73.38 112 HIS A CA 1
ATOM 903 C C . HIS A 1 112 ? 11.126 -14.893 5.647 1.00 73.38 112 HIS A C 1
ATOM 905 O O . HIS A 1 112 ? 11.795 -15.458 6.512 1.00 73.38 112 HIS A O 1
ATOM 911 N N . SER A 1 113 ? 10.345 -13.857 5.961 1.00 63.44 113 SER A N 1
ATOM 912 C CA . SER A 1 113 ? 10.159 -13.385 7.335 1.00 63.44 113 SER A CA 1
ATOM 913 C C . SER A 1 113 ? 9.110 -14.238 8.030 1.00 63.44 113 SER A C 1
ATOM 915 O O . SER A 1 113 ? 7.907 -14.028 7.885 1.00 63.44 113 SER A O 1
ATOM 917 N N . GLY A 1 114 ? 9.552 -15.188 8.850 1.00 53.25 114 GLY A N 1
ATOM 918 C CA . GLY A 1 114 ? 8.658 -15.943 9.724 1.00 53.25 114 GLY A CA 1
ATOM 919 C C . GLY A 1 114 ? 8.017 -15.052 10.796 1.00 53.25 114 GLY A C 1
ATOM 920 O O . GLY A 1 114 ? 8.554 -14.960 11.888 1.00 53.25 114 GLY A O 1
ATOM 921 N N . LYS A 1 115 ? 6.897 -14.382 10.476 1.00 49.94 115 LYS A N 1
ATOM 922 C CA . LYS A 1 115 ? 5.825 -13.790 11.327 1.00 49.94 115 LYS A CA 1
ATOM 923 C C . LYS A 1 115 ? 6.158 -13.166 12.712 1.00 49.94 115 LYS A C 1
ATOM 925 O O . LYS A 1 115 ? 5.235 -12.904 13.480 1.00 49.94 115 LYS A O 1
ATOM 930 N N . LYS A 1 116 ? 7.413 -12.879 13.072 1.00 42.25 116 LYS A N 1
ATOM 931 C CA . LYS A 1 116 ? 7.813 -12.403 14.414 1.00 42.25 116 LYS A CA 1
ATOM 932 C C . LYS A 1 116 ? 8.829 -11.254 14.398 1.00 42.25 116 LYS A C 1
ATOM 934 O O . LYS A 1 116 ? 9.716 -11.226 15.244 1.00 42.25 116 LYS A O 1
ATOM 939 N N . ASN A 1 117 ? 8.715 -10.287 13.489 1.00 43.12 117 ASN A N 1
ATOM 940 C CA . ASN A 1 117 ? 9.604 -9.122 13.533 1.00 43.12 117 ASN A CA 1
ATOM 941 C C . ASN A 1 117 ? 8.840 -7.840 13.894 1.00 43.12 117 ASN A C 1
ATOM 943 O O . ASN A 1 117 ? 8.057 -7.336 13.098 1.00 43.12 117 ASN A O 1
ATOM 947 N N . ARG A 1 118 ? 9.083 -7.338 15.114 1.00 45.44 118 ARG A N 1
ATOM 948 C CA . ARG A 1 118 ? 8.597 -6.055 15.666 1.00 45.44 118 ARG A CA 1
ATOM 949 C C . ARG A 1 118 ? 9.530 -4.872 15.326 1.00 45.44 118 ARG A C 1
ATOM 951 O O . ARG A 1 118 ? 9.531 -3.878 16.040 1.00 45.44 118 ARG A O 1
ATOM 958 N N . TYR A 1 119 ? 10.364 -4.995 14.292 1.00 41.44 119 TYR A N 1
ATOM 959 C CA . TYR A 1 119 ? 11.372 -3.992 13.930 1.00 41.44 119 TYR A CA 1
ATOM 960 C C . TYR A 1 119 ? 11.089 -3.387 12.549 1.00 41.44 119 TYR A C 1
ATOM 962 O O . TYR A 1 119 ? 10.593 -4.102 11.671 1.00 41.44 119 TYR A O 1
ATOM 970 N N . PRO A 1 120 ? 11.407 -2.096 12.345 1.00 48.88 120 PRO A N 1
ATOM 971 C CA . PRO A 1 120 ? 10.908 -1.323 11.217 1.00 48.88 120 PRO A CA 1
ATOM 972 C C . PRO A 1 120 ? 11.466 -1.808 9.881 1.00 48.88 120 PRO A C 1
ATOM 974 O O . PRO A 1 120 ? 12.640 -2.157 9.725 1.00 48.88 120 PRO A O 1
ATOM 977 N N . ARG A 1 121 ? 10.561 -1.845 8.906 1.00 60.41 121 ARG A N 1
ATOM 978 C CA . ARG A 1 121 ? 10.719 -2.392 7.559 1.00 60.41 121 ARG A CA 1
ATOM 979 C C . ARG A 1 121 ? 11.048 -1.269 6.568 1.00 60.41 121 ARG A C 1
ATOM 981 O O . ARG A 1 121 ? 10.311 -1.020 5.619 1.00 60.41 121 ARG A O 1
ATOM 988 N N . TYR A 1 122 ? 12.162 -0.580 6.815 1.00 60.12 122 TYR A N 1
ATOM 989 C CA . TYR A 1 122 ? 12.620 0.548 6.002 1.00 60.12 122 TYR A CA 1
ATOM 990 C C . TYR A 1 122 ? 13.633 0.099 4.934 1.00 60.12 122 TYR A C 1
ATOM 992 O O . TYR A 1 122 ? 14.702 -0.437 5.252 1.00 60.12 122 TYR A O 1
ATOM 1000 N N . ILE A 1 123 ? 13.303 0.322 3.663 1.00 64.75 123 ILE A N 1
ATOM 1001 C CA . ILE A 1 123 ? 14.120 0.033 2.480 1.00 64.75 123 ILE A CA 1
ATOM 1002 C C . ILE A 1 123 ? 14.412 1.368 1.787 1.00 64.75 123 ILE A C 1
ATOM 1004 O O . ILE A 1 123 ? 13.540 1.956 1.158 1.00 64.75 123 ILE A O 1
ATOM 1008 N N . ARG A 1 124 ? 15.652 1.864 1.860 1.00 60.28 124 ARG A N 1
ATOM 1009 C CA . ARG A 1 124 ? 16.044 3.082 1.133 1.00 60.28 124 ARG A CA 1
ATOM 1010 C C . ARG A 1 124 ? 17.117 2.781 0.108 1.00 60.28 124 ARG A C 1
ATOM 1012 O O . ARG A 1 124 ? 18.154 2.196 0.438 1.00 60.28 124 ARG A O 1
ATOM 1019 N N . LYS A 1 125 ? 16.881 3.229 -1.123 1.00 51.16 125 LYS A N 1
ATOM 1020 C CA . LYS A 1 125 ? 17.890 3.248 -2.176 1.00 51.16 125 LYS A CA 1
ATOM 1021 C C . LYS A 1 125 ? 18.840 4.418 -1.929 1.00 51.16 125 LYS A C 1
ATOM 1023 O O . LYS A 1 125 ? 18.415 5.568 -1.841 1.00 51.16 125 LYS A O 1
ATOM 1028 N N . PHE A 1 126 ? 20.131 4.130 -1.815 1.00 45.44 126 PHE A N 1
ATOM 1029 C CA . PHE A 1 126 ? 21.175 5.137 -1.999 1.00 45.44 126 PHE A CA 1
ATOM 1030 C C . PHE A 1 126 ? 21.710 4.978 -3.428 1.00 45.44 126 PHE A C 1
ATOM 1032 O O . PHE A 1 126 ? 21.695 3.874 -3.970 1.00 45.44 126 PHE A O 1
ATOM 1039 N N . GLY A 1 127 ? 22.090 6.086 -4.072 1.00 39.25 127 GLY A N 1
ATOM 1040 C CA . GLY A 1 127 ? 22.467 6.120 -5.492 1.00 39.25 127 GLY A CA 1
ATOM 1041 C C . GLY A 1 127 ? 23.389 4.971 -5.936 1.00 39.25 127 GLY A C 1
ATOM 1042 O O . GLY A 1 127 ? 24.202 4.483 -5.157 1.00 39.25 127 GLY A O 1
ATOM 1043 N N . ALA A 1 128 ? 23.244 4.566 -7.205 1.00 38.16 128 ALA A N 1
ATOM 1044 C CA . ALA A 1 128 ? 23.933 3.439 -7.852 1.00 38.16 128 ALA A CA 1
ATOM 1045 C C . ALA A 1 128 ? 23.594 2.038 -7.289 1.00 38.16 128 ALA A C 1
ATOM 1047 O O . ALA A 1 128 ? 24.471 1.278 -6.895 1.00 38.16 128 ALA A O 1
ATOM 1048 N N . GLY A 1 129 ? 22.304 1.675 -7.293 1.00 43.25 129 GLY A N 1
ATOM 1049 C CA . GLY A 1 129 ? 21.861 0.275 -7.158 1.00 43.25 129 GLY A CA 1
ATOM 1050 C C . GLY A 1 129 ? 22.073 -0.376 -5.786 1.00 43.25 129 GLY A C 1
ATOM 1051 O O . GLY A 1 129 ? 21.877 -1.581 -5.659 1.00 43.25 129 GLY A O 1
ATOM 1052 N N . GLN A 1 130 ? 22.452 0.388 -4.756 1.00 34.66 130 GLN A N 1
ATOM 1053 C CA . GLN A 1 130 ? 22.632 -0.132 -3.403 1.00 34.66 130 GLN A CA 1
ATOM 1054 C C . GLN A 1 130 ? 21.393 0.137 -2.545 1.00 34.66 130 GLN A C 1
ATOM 1056 O O . GLN A 1 130 ? 21.016 1.282 -2.284 1.00 34.66 130 GLN A O 1
ATOM 1061 N N . VAL A 1 131 ? 20.774 -0.941 -2.071 1.00 44.25 131 VAL A N 1
ATOM 1062 C CA . VAL A 1 131 ? 19.630 -0.895 -1.160 1.00 44.25 131 VAL A CA 1
ATOM 1063 C C . VAL A 1 131 ? 20.132 -1.171 0.251 1.00 44.25 131 VAL A C 1
ATOM 1065 O O . VAL A 1 131 ? 20.696 -2.232 0.521 1.00 44.25 131 VAL A O 1
ATOM 1068 N N . LYS A 1 132 ? 19.967 -0.206 1.163 1.00 49.03 132 LYS A N 1
ATOM 1069 C CA . LYS A 1 132 ? 20.403 -0.348 2.558 1.00 49.03 132 LYS A CA 1
ATOM 1070 C C . LYS A 1 132 ? 19.180 -0.428 3.461 1.00 49.03 132 LYS A C 1
ATOM 1072 O O . LYS A 1 132 ? 18.376 0.499 3.514 1.00 49.03 132 LYS A O 1
ATOM 1077 N N . ILE A 1 133 ? 19.058 -1.537 4.185 1.00 50.16 133 ILE A N 1
ATOM 1078 C CA . ILE A 1 133 ? 18.042 -1.698 5.228 1.00 50.16 133 ILE A CA 1
ATOM 1079 C C . ILE A 1 133 ? 18.512 -0.885 6.432 1.00 50.16 133 ILE A C 1
ATOM 1081 O O . ILE A 1 133 ? 19.550 -1.193 7.023 1.00 50.16 133 ILE A O 1
ATOM 1085 N N . ILE A 1 134 ? 17.788 0.182 6.766 1.00 48.38 134 ILE A N 1
ATOM 1086 C CA . ILE A 1 134 ? 18.104 1.003 7.935 1.00 48.38 134 ILE A CA 1
ATOM 1087 C C . ILE A 1 134 ? 17.219 0.527 9.083 1.00 48.38 134 ILE A C 1
ATOM 1089 O O . ILE A 1 134 ? 16.012 0.727 9.069 1.00 48.38 134 ILE A O 1
ATOM 1093 N N . LEU A 1 135 ? 17.829 -0.108 10.082 1.00 47.91 135 LEU A N 1
ATOM 1094 C CA . LEU A 1 135 ? 17.195 -0.304 11.386 1.00 47.91 135 LEU A CA 1
ATOM 1095 C C . LEU A 1 135 ? 17.073 1.081 12.046 1.00 47.91 135 LEU A C 1
ATOM 1097 O O . LEU A 1 135 ? 18.087 1.775 12.122 1.00 47.91 135 LEU A O 1
ATOM 1101 N N . GLU A 1 136 ? 15.885 1.498 12.508 1.00 42.59 136 GLU A N 1
ATOM 1102 C CA . GLU A 1 136 ? 15.664 2.837 13.109 1.00 42.59 136 GLU A CA 1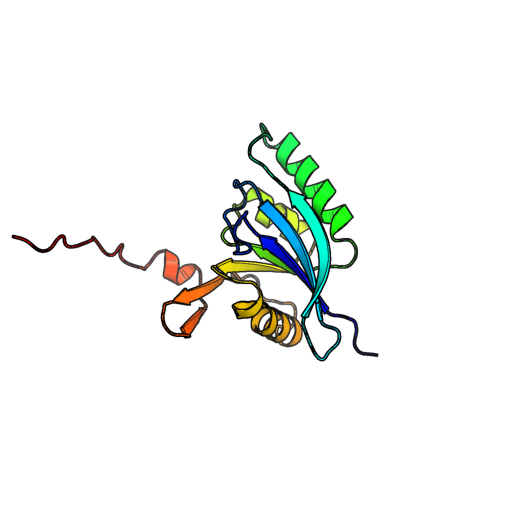
ATOM 1103 C C . GLU A 1 136 ? 16.620 3.173 14.259 1.00 42.59 136 GLU A C 1
ATOM 1105 O O . GLU A 1 136 ? 16.940 4.344 14.465 1.00 42.59 136 GLU A O 1
ATOM 1110 N N . ASP A 1 137 ? 17.151 2.166 14.954 1.00 38.22 137 ASP A N 1
ATOM 1111 C CA . ASP A 1 137 ? 18.183 2.355 15.978 1.00 38.22 137 ASP A CA 1
ATOM 1112 C C . ASP A 1 137 ? 19.417 3.105 15.424 1.00 38.22 137 ASP A C 1
ATOM 1114 O O . ASP A 1 137 ? 20.055 3.889 16.120 1.00 38.22 137 ASP A O 1
ATOM 1118 N N . LYS A 1 138 ? 19.682 2.975 14.113 1.00 41.66 138 LYS A N 1
ATOM 1119 C CA . LYS A 1 138 ? 20.727 3.711 13.385 1.00 41.66 138 LYS A CA 1
ATOM 1120 C C . LYS A 1 138 ? 20.272 5.037 12.764 1.00 41.66 138 LYS A C 1
ATOM 1122 O O . LYS A 1 138 ? 21.130 5.797 12.324 1.00 41.66 138 LYS A O 1
ATOM 1127 N N . LEU A 1 139 ? 18.973 5.348 12.709 1.00 44.62 139 LEU A N 1
ATOM 1128 C CA . LEU A 1 139 ? 18.477 6.654 12.236 1.00 44.62 139 LEU A CA 1
ATOM 1129 C C . LEU A 1 139 ? 18.750 7.753 13.269 1.00 44.62 139 LEU A C 1
ATOM 1131 O O . LEU A 1 139 ? 19.110 8.863 12.890 1.00 44.62 139 LEU A O 1
ATOM 1135 N N . ARG A 1 140 ? 18.687 7.421 14.567 1.00 43.88 140 ARG A N 1
ATOM 1136 C CA . ARG A 1 140 ? 19.068 8.337 15.658 1.00 43.88 140 ARG A CA 1
ATOM 1137 C C . ARG A 1 140 ? 20.575 8.600 15.749 1.00 43.88 140 ARG A C 1
ATOM 1139 O O . ARG A 1 140 ? 20.972 9.573 16.379 1.00 43.88 140 ARG A O 1
ATOM 1146 N N . THR A 1 141 ? 21.412 7.764 15.130 1.00 39.81 141 THR A N 1
ATOM 1147 C CA . THR A 1 141 ? 22.881 7.877 15.199 1.00 39.81 141 THR A CA 1
ATOM 1148 C C . THR A 1 141 ? 23.525 8.360 13.902 1.00 39.81 141 THR A C 1
ATOM 1150 O O . THR A 1 141 ? 24.752 8.386 13.814 1.00 39.81 141 THR A O 1
ATOM 1153 N N . LEU A 1 142 ? 22.752 8.692 12.863 1.00 38.91 142 LEU A N 1
ATOM 1154 C CA . LEU A 1 142 ? 23.323 9.289 11.659 1.00 38.91 142 LEU A CA 1
ATOM 1155 C C . LEU A 1 142 ? 23.610 10.766 11.947 1.00 38.91 142 LEU A C 1
ATOM 1157 O O . LEU A 1 142 ? 22.661 11.520 12.160 1.00 38.91 142 LEU A O 1
ATOM 1161 N N . PRO A 1 143 ? 24.880 11.211 11.946 1.00 37.12 143 PRO A N 1
ATOM 1162 C CA . PRO A 1 143 ? 25.150 12.635 12.007 1.00 37.12 143 PRO A CA 1
ATOM 1163 C C . PRO A 1 143 ? 24.515 13.277 10.772 1.00 37.12 143 PRO A C 1
ATOM 1165 O O . PRO A 1 143 ? 24.775 12.847 9.642 1.00 37.12 143 PRO A O 1
ATOM 1168 N N . GLU A 1 144 ? 23.673 14.292 10.985 1.00 38.84 144 GLU A N 1
ATOM 1169 C CA . GLU A 1 144 ? 23.268 15.216 9.931 1.00 38.84 144 GLU A CA 1
ATOM 1170 C C . GLU A 1 144 ? 24.538 15.637 9.193 1.00 38.84 144 GLU A C 1
ATOM 1172 O O . GLU A 1 144 ? 25.407 16.312 9.754 1.00 38.84 144 GLU A O 1
ATOM 1177 N N . ARG A 1 145 ? 24.694 15.201 7.937 1.00 41.28 145 ARG A N 1
ATOM 1178 C CA . ARG A 1 145 ? 25.727 15.761 7.074 1.00 41.28 145 ARG A CA 1
ATOM 1179 C C . ARG A 1 145 ? 25.367 17.228 6.889 1.00 41.28 145 ARG A C 1
ATOM 1181 O O . ARG A 1 145 ? 24.577 17.566 6.009 1.00 41.28 145 ARG A O 1
ATOM 1188 N N . ARG A 1 146 ? 25.953 18.092 7.726 1.00 42.50 146 ARG A N 1
ATOM 1189 C CA . ARG A 1 146 ? 26.097 19.515 7.435 1.00 42.50 146 ARG A CA 1
ATOM 1190 C C . ARG A 1 146 ? 26.598 19.589 5.999 1.00 42.50 146 ARG A C 1
ATOM 1192 O O . ARG A 1 146 ? 27.662 19.051 5.691 1.00 42.50 146 ARG A O 1
ATOM 1199 N N . LYS A 1 147 ? 25.817 20.215 5.119 1.00 45.53 147 LYS A N 1
ATOM 1200 C CA . LYS A 1 147 ? 26.349 20.710 3.854 1.00 45.53 147 LYS A CA 1
ATOM 1201 C C . LYS A 1 147 ? 27.496 21.641 4.234 1.00 45.53 147 LYS A C 1
ATOM 1203 O O . LYS A 1 147 ? 27.254 22.741 4.720 1.00 45.53 147 LYS A O 1
ATOM 1208 N N . LYS A 1 148 ? 28.733 21.174 4.083 1.00 42.28 148 LYS A N 1
ATOM 1209 C CA . LYS A 1 148 ? 29.876 22.067 3.979 1.00 42.28 148 LYS A CA 1
ATOM 1210 C C . LYS A 1 148 ? 29.693 22.725 2.616 1.00 42.28 148 LYS A C 1
ATOM 1212 O O . LYS A 1 148 ? 29.904 22.081 1.595 1.00 42.28 148 LYS A O 1
ATOM 1217 N N . GLY A 1 149 ? 29.114 23.925 2.622 1.00 42.69 149 GLY A N 1
ATOM 1218 C CA . GLY A 1 149 ? 29.302 24.856 1.522 1.00 42.69 149 GLY A CA 1
ATOM 1219 C C . GLY A 1 149 ? 30.799 25.085 1.457 1.00 42.69 149 GLY A C 1
ATOM 1220 O O . GLY A 1 149 ? 31.382 25.599 2.410 1.00 42.69 149 GLY A O 1
ATOM 1221 N N . GLU A 1 150 ? 31.400 24.514 0.426 1.00 48.19 150 GLU A N 1
ATOM 1222 C CA . GLU A 1 150 ? 32.761 24.809 0.035 1.00 48.19 150 GLU A CA 1
ATOM 1223 C C . GLU A 1 150 ? 32.767 26.238 -0.510 1.00 48.19 150 GLU A C 1
ATOM 1225 O O . GLU A 1 150 ? 31.852 26.659 -1.218 1.00 48.19 150 GLU A O 1
ATOM 1230 N N . GLU A 1 151 ? 33.748 26.958 -0.001 1.00 44.78 151 GLU A N 1
ATOM 1231 C CA . GLU A 1 151 ? 34.158 28.330 -0.244 1.00 44.78 151 GLU A CA 1
ATOM 1232 C C . GLU A 1 151 ? 34.522 28.541 -1.719 1.00 44.78 151 GLU A C 1
ATOM 1234 O O . GLU A 1 151 ? 35.222 27.707 -2.291 1.00 44.78 151 GLU A O 1
ATOM 1239 N N . ASP A 1 152 ? 34.019 29.628 -2.311 1.00 44.59 152 ASP A N 1
ATOM 1240 C CA . ASP A 1 152 ? 34.843 30.637 -2.999 1.00 44.59 152 ASP A CA 1
ATOM 1241 C C . ASP A 1 152 ? 34.097 31.987 -2.999 1.00 44.59 152 ASP A C 1
ATOM 1243 O O . ASP A 1 152 ? 32.897 32.003 -3.378 1.00 44.59 152 ASP A O 1
#

Secondary structure (DSSP, 8-state):
-PPPEEEEEEEETTSSB-BTTSEEEEEEEEE-SS-EEEEEEEEEE-TT--HHHHHHHHHHHHHHHHTT--EEEESB--HHHHHHHHHTT-EEEEEES-HHHHHHHHHHHHHHS-S---S--EEEEETTTEEEE--GGGTTTS----------

pLDDT: mean 73.2, std 18.16, range [34.66, 93.38]

Foldseek 3Di:
DPDWAKAKAWADPVQWFDDQQHWTKIWIWTDPPPDTDTDDIGTDHCPVQPDPVSVLVSLVVVCVVCPPHQEYEHQDDDPSSVVSSVVVNHHYAHEGTHCVLCVVVSVVCVVVDPPDDPWHRYWYDDPDNDIDGDTVVCVVVDPDPDPPPDDD